Protein AF-A0A2L2Z649-F1 (afdb_monomer_lite)

Radius of gyration: 16.64 Å; chains: 1; bounding box: 34×26×44 Å

Foldseek 3Di:
DVVVVLLVCCLLVVVACNSDDVVCSVVVDPDDDDRDDPVNNQVVQQPAADDADDDPDDDPDCVVVVVVVSRHHD

Structure (mmCIF, N/CA/C/O backbone):
data_AF-A0A2L2Z649-F1
#
_entry.id   AF-A0A2L2Z649-F1
#
loop_
_atom_site.group_PDB
_atom_site.id
_atom_site.type_symbol
_atom_site.label_atom_id
_atom_site.label_alt_id
_atom_site.label_comp_id
_atom_site.label_asym_id
_atom_site.label_entity_id
_atom_site.label_seq_id
_atom_site.pdbx_PDB_ins_code
_atom_site.Cartn_x
_atom_site.Cartn_y
_atom_site.Cartn_z
_atom_site.occupancy
_atom_site.B_iso_or_equiv
_atom_site.auth_seq_id
_atom_site.auth_comp_id
_atom_site.auth_asym_id
_atom_site.auth_atom_id
_atom_site.pdbx_PDB_model_num
ATOM 1 N N . ARG A 1 1 ? 1.556 -7.881 -23.020 1.00 68.81 1 ARG A N 1
ATOM 2 C CA . ARG A 1 1 ? 0.541 -7.685 -21.946 1.00 68.81 1 ARG A CA 1
ATOM 3 C C . ARG A 1 1 ? 1.118 -7.990 -20.562 1.00 68.81 1 ARG A C 1
AT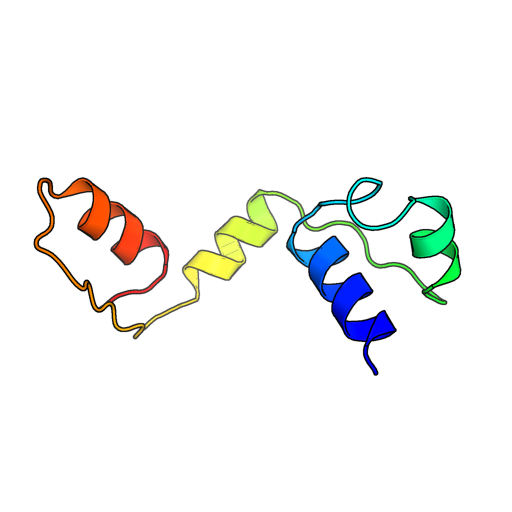OM 5 O O . ARG A 1 1 ? 0.984 -7.127 -19.714 1.00 68.81 1 ARG A O 1
ATOM 12 N N . ALA A 1 2 ? 1.786 -9.131 -20.341 1.00 84.31 2 ALA A N 1
ATOM 13 C CA . ALA A 1 2 ? 2.418 -9.450 -19.050 1.00 84.31 2 ALA A CA 1
ATOM 14 C C . ALA A 1 2 ? 3.604 -8.528 -18.693 1.00 84.31 2 ALA A C 1
ATOM 16 O O . ALA A 1 2 ? 3.665 -8.028 -17.581 1.00 84.31 2 ALA A O 1
ATOM 17 N N . GLU A 1 3 ? 4.484 -8.227 -19.653 1.00 84.81 3 GLU A N 1
ATOM 18 C CA . GLU A 1 3 ? 5.676 -7.386 -19.425 1.00 84.81 3 GLU A CA 1
ATOM 19 C C . GLU A 1 3 ? 5.336 -5.978 -18.918 1.00 84.81 3 GLU A C 1
ATOM 21 O O . GLU A 1 3 ? 5.929 -5.510 -17.955 1.00 84.81 3 GLU A O 1
ATOM 26 N N . ILE A 1 4 ? 4.319 -5.336 -19.503 1.00 89.06 4 ILE A N 1
ATOM 27 C CA . ILE A 1 4 ? 3.846 -4.012 -19.065 1.00 89.06 4 ILE A CA 1
ATOM 28 C C . ILE A 1 4 ? 3.342 -4.055 -17.617 1.00 89.06 4 ILE A C 1
ATOM 30 O O . ILE A 1 4 ? 3.601 -3.122 -16.866 1.00 89.06 4 ILE A O 1
ATOM 34 N N . SER A 1 5 ? 2.658 -5.133 -17.214 1.00 91.88 5 SER A N 1
ATOM 35 C CA . SER A 1 5 ? 2.208 -5.302 -15.826 1.00 91.88 5 SER A CA 1
ATOM 36 C C . SER A 1 5 ? 3.397 -5.342 -14.872 1.00 91.88 5 SER A C 1
ATOM 38 O O . SER A 1 5 ? 3.431 -4.572 -13.924 1.00 91.88 5 SER A O 1
ATOM 40 N N . ILE A 1 6 ? 4.409 -6.157 -15.190 1.00 90.56 6 ILE A N 1
ATOM 41 C CA . ILE A 1 6 ? 5.619 -6.298 -14.367 1.00 90.56 6 ILE A CA 1
ATOM 42 C C . ILE A 1 6 ? 6.331 -4.948 -14.222 1.00 90.56 6 ILE A C 1
ATOM 44 O O . ILE A 1 6 ? 6.767 -4.589 -13.135 1.00 90.56 6 ILE A O 1
ATOM 48 N N . ILE A 1 7 ? 6.422 -4.172 -15.306 1.00 92.06 7 ILE A N 1
ATOM 49 C CA . ILE A 1 7 ? 7.044 -2.842 -15.275 1.00 92.06 7 ILE A CA 1
ATOM 50 C C . ILE A 1 7 ? 6.274 -1.897 -14.343 1.00 92.06 7 ILE A C 1
ATOM 52 O O . ILE A 1 7 ? 6.893 -1.177 -13.563 1.00 92.06 7 ILE A O 1
ATOM 56 N N . ILE A 1 8 ? 4.939 -1.905 -14.395 1.00 92.19 8 ILE A N 1
ATOM 57 C CA . ILE A 1 8 ? 4.103 -1.084 -13.508 1.00 92.19 8 ILE A CA 1
ATOM 58 C C . ILE A 1 8 ? 4.280 -1.515 -12.049 1.00 92.19 8 ILE A C 1
ATOM 60 O O . ILE A 1 8 ? 4.444 -0.653 -11.186 1.00 92.19 8 ILE A O 1
ATOM 64 N N . ASP A 1 9 ? 4.309 -2.820 -11.781 1.00 92.69 9 ASP A N 1
ATOM 65 C CA . ASP A 1 9 ? 4.502 -3.360 -10.434 1.00 92.69 9 ASP A CA 1
ATOM 66 C C . ASP A 1 9 ? 5.858 -2.927 -9.852 1.00 92.69 9 ASP A C 1
ATOM 68 O O . ASP A 1 9 ? 5.926 -2.488 -8.705 1.00 92.69 9 ASP A O 1
ATOM 72 N N . VAL A 1 10 ? 6.920 -2.941 -10.667 1.00 92.19 10 VAL A N 1
ATOM 73 C CA . VAL A 1 10 ? 8.252 -2.442 -10.281 1.00 92.19 10 VAL A CA 1
ATOM 74 C C . VAL A 1 10 ? 8.234 -0.941 -9.980 1.00 92.19 10 VAL A C 1
ATOM 76 O O . VAL A 1 10 ? 8.832 -0.512 -8.992 1.00 92.19 10 VAL A O 1
ATOM 79 N N . ILE A 1 11 ? 7.541 -0.135 -10.797 1.00 92.25 11 ILE A N 1
ATOM 80 C CA . ILE A 1 11 ? 7.440 1.322 -10.602 1.00 92.25 11 ILE A CA 1
ATOM 81 C C . ILE A 1 11 ? 6.704 1.648 -9.300 1.00 92.25 11 ILE A C 1
ATOM 83 O O . ILE A 1 11 ? 7.192 2.451 -8.507 1.00 92.25 11 ILE A O 1
ATOM 87 N N . VAL A 1 12 ? 5.539 1.034 -9.077 1.00 93.81 12 VAL A N 1
ATOM 88 C CA . VAL A 1 12 ? 4.695 1.303 -7.902 1.00 93.81 12 VAL A CA 1
ATOM 89 C C . VAL A 1 12 ? 5.311 0.712 -6.632 1.00 93.81 12 VAL A C 1
ATOM 91 O O . VAL A 1 12 ? 5.255 1.336 -5.576 1.00 93.81 12 VAL A O 1
ATOM 94 N N . GLY A 1 13 ? 5.921 -0.472 -6.725 1.00 91.50 13 GLY A N 1
ATOM 95 C CA . GLY A 1 13 ? 6.578 -1.143 -5.605 1.00 91.50 13 GLY A CA 1
ATOM 96 C C . GLY A 1 13 ? 7.958 -0.581 -5.256 1.00 91.50 13 GLY A C 1
ATOM 97 O O . GLY A 1 13 ? 8.492 -0.899 -4.193 1.00 91.50 13 GLY A O 1
ATOM 98 N N . GLY A 1 14 ? 8.562 0.225 -6.135 1.00 90.06 14 GLY A N 1
ATOM 99 C CA . GLY A 1 14 ? 9.923 0.733 -5.956 1.00 90.06 14 GLY A CA 1
ATOM 100 C C . GLY A 1 14 ? 10.986 -0.374 -5.931 1.00 90.06 14 GLY A C 1
ATOM 101 O O . GLY A 1 14 ? 12.058 -0.194 -5.352 1.00 90.06 14 GLY A O 1
ATOM 102 N N . THR A 1 15 ? 10.710 -1.536 -6.530 1.00 89.19 15 THR A N 1
ATOM 103 C CA . THR A 1 15 ? 11.555 -2.744 -6.472 1.00 89.19 15 THR A CA 1
ATOM 104 C C . THR A 1 15 ? 12.566 -2.833 -7.621 1.00 89.19 15 THR A C 1
ATOM 106 O O . THR A 1 15 ? 12.945 -3.921 -8.068 1.00 89.19 15 THR A O 1
ATOM 109 N N . PHE A 1 16 ? 13.055 -1.682 -8.092 1.00 85.50 16 PHE A N 1
ATOM 110 C CA . PHE A 1 16 ? 14.056 -1.596 -9.158 1.00 85.50 16 PHE A CA 1
ATOM 111 C C . PHE A 1 16 ? 15.296 -2.443 -8.829 1.00 85.50 16 PHE A C 1
ATOM 113 O O . PHE A 1 16 ? 15.880 -2.325 -7.752 1.00 85.50 16 PHE A O 1
ATOM 120 N N . GLY A 1 17 ? 15.710 -3.308 -9.757 1.00 82.06 17 GLY A N 1
ATOM 121 C CA . GLY A 1 17 ? 16.868 -4.187 -9.577 1.00 82.06 17 GLY A CA 1
ATOM 122 C C . GLY A 1 17 ? 16.603 -5.467 -8.778 1.00 82.06 17 GLY A C 1
ATOM 123 O O . GLY A 1 17 ? 17.521 -6.274 -8.657 1.00 82.06 17 GLY A O 1
ATOM 124 N N . LYS A 1 18 ? 15.389 -5.674 -8.243 1.00 83.62 18 LYS A N 1
ATOM 125 C CA . LYS A 1 18 ? 15.002 -6.917 -7.551 1.00 83.62 18 LYS A CA 1
ATOM 126 C C . LYS A 1 18 ? 14.182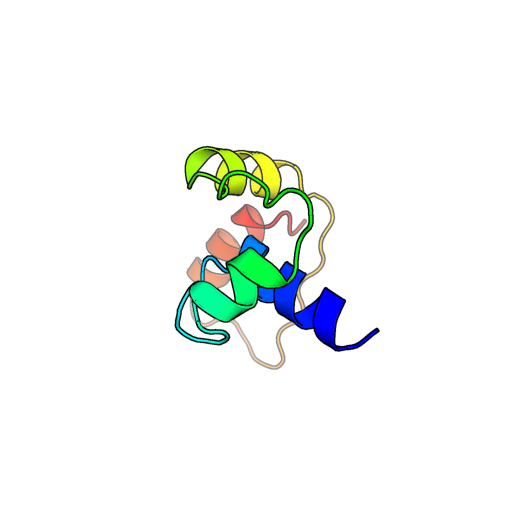 -7.835 -8.451 1.00 83.62 18 LYS A C 1
ATOM 128 O O . LYS A 1 18 ? 14.629 -8.935 -8.754 1.00 83.62 18 LYS A O 1
ATOM 133 N N . ASP A 1 19 ? 13.025 -7.358 -8.905 1.00 81.88 19 ASP A N 1
ATOM 134 C CA . ASP A 1 19 ? 12.103 -8.155 -9.734 1.00 81.88 19 ASP A CA 1
ATOM 135 C C . ASP A 1 19 ? 12.463 -8.085 -11.228 1.00 81.88 19 ASP A C 1
ATOM 137 O O . ASP A 1 19 ? 12.123 -8.961 -12.020 1.00 81.88 19 ASP A O 1
ATOM 141 N N . MET A 1 20 ? 13.197 -7.038 -11.608 1.00 85.44 20 MET A N 1
ATOM 142 C CA . MET A 1 20 ? 13.733 -6.787 -12.942 1.00 85.44 20 MET A CA 1
ATOM 143 C C . MET A 1 20 ? 15.047 -6.020 -12.791 1.00 85.44 20 MET A C 1
ATOM 145 O O . MET A 1 20 ? 15.144 -5.124 -11.948 1.00 85.44 20 MET A O 1
ATOM 149 N N . THR A 1 21 ? 16.066 -6.340 -13.591 1.00 86.81 21 THR A N 1
ATOM 150 C CA . THR A 1 21 ? 17.325 -5.582 -13.550 1.00 86.81 21 THR A CA 1
ATOM 151 C C . THR A 1 21 ? 17.096 -4.138 -13.999 1.00 86.81 21 THR A C 1
ATOM 153 O O . THR A 1 21 ? 16.221 -3.857 -14.821 1.00 86.81 21 THR A O 1
ATOM 156 N N . LEU A 1 22 ? 17.891 -3.204 -13.468 1.00 84.94 22 LEU A N 1
ATOM 157 C CA . LEU A 1 22 ? 17.760 -1.784 -13.810 1.00 84.94 22 LEU A CA 1
ATOM 158 C C . LEU A 1 22 ? 17.945 -1.542 -15.317 1.00 84.94 22 LEU A C 1
ATOM 160 O O . LEU A 1 22 ? 17.260 -0.707 -15.896 1.00 84.94 22 LEU A O 1
ATOM 164 N N . GLU A 1 23 ? 18.827 -2.317 -15.947 1.00 86.50 23 GLU A N 1
ATOM 165 C CA . GLU A 1 23 ? 19.076 -2.294 -17.389 1.00 86.50 23 GLU A CA 1
ATOM 166 C C . GLU A 1 23 ? 17.820 -2.676 -18.173 1.00 86.50 23 GLU A C 1
ATOM 168 O O . GLU A 1 23 ? 17.369 -1.911 -19.021 1.00 86.50 23 GLU A O 1
ATOM 173 N N . ILE A 1 24 ? 17.204 -3.821 -17.854 1.00 86.31 24 ILE A N 1
ATOM 174 C CA . ILE A 1 24 ? 15.987 -4.272 -18.539 1.00 86.31 24 ILE A CA 1
ATOM 175 C C . ILE A 1 24 ? 14.875 -3.234 -18.363 1.00 86.31 24 ILE A C 1
ATOM 177 O O . ILE A 1 24 ? 14.219 -2.885 -19.342 1.00 86.31 24 ILE A O 1
ATOM 181 N N . TYR A 1 25 ? 14.703 -2.679 -17.160 1.00 86.44 25 TYR A N 1
ATOM 182 C CA . TYR A 1 25 ? 13.719 -1.625 -16.908 1.00 86.44 25 TYR A CA 1
ATOM 183 C C . TYR A 1 25 ? 13.953 -0.383 -17.783 1.00 86.44 25 TYR A C 1
ATOM 185 O O . TYR A 1 25 ? 13.025 0.094 -18.437 1.00 86.44 25 TYR A O 1
ATOM 193 N N . GLN A 1 26 ? 15.194 0.111 -17.848 1.00 85.50 26 GLN A N 1
ATOM 194 C CA . GLN A 1 26 ? 15.551 1.289 -18.645 1.00 85.50 26 GLN A CA 1
ATOM 195 C C . GLN A 1 26 ? 15.288 1.088 -20.142 1.00 85.50 26 GLN A C 1
ATOM 197 O O . GLN A 1 26 ? 14.829 2.016 -20.801 1.00 85.50 26 GLN A O 1
ATOM 202 N N . TYR A 1 27 ? 15.521 -0.116 -20.674 1.00 88.44 27 TYR A N 1
ATOM 203 C CA . TYR A 1 27 ? 15.249 -0.435 -22.081 1.00 88.44 27 TYR A CA 1
ATOM 204 C C . TYR A 1 27 ? 13.789 -0.807 -22.366 1.00 88.44 27 TYR A C 1
ATOM 206 O O . TYR A 1 27 ? 13.396 -0.898 -23.529 1.00 88.44 27 TYR A O 1
ATOM 214 N N . SER A 1 28 ? 12.972 -1.009 -21.330 1.00 88.00 28 SER A N 1
ATOM 215 C CA . SER A 1 28 ? 11.565 -1.392 -21.480 1.00 88.00 28 SER A CA 1
ATOM 216 C C . SER A 1 28 ? 10.637 -0.212 -21.787 1.00 88.00 28 SER A C 1
ATOM 218 O O . SER A 1 28 ? 9.500 -0.421 -22.214 1.00 88.00 28 SER A O 1
ATOM 220 N N . LEU A 1 29 ? 11.088 1.028 -21.569 1.00 88.25 29 LEU A N 1
ATOM 221 C CA . LEU A 1 29 ? 10.289 2.242 -21.739 1.00 88.25 29 LEU A CA 1
ATOM 222 C C . LEU A 1 29 ? 11.003 3.242 -22.649 1.00 88.25 29 LEU A C 1
ATOM 224 O O . LEU A 1 29 ? 12.187 3.508 -22.489 1.00 88.25 29 LEU A O 1
ATOM 228 N N . VAL A 1 30 ? 10.253 3.859 -23.568 1.0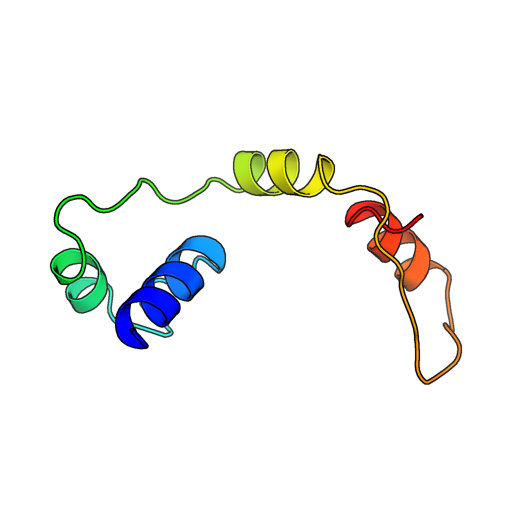0 90.88 30 VAL A N 1
ATOM 229 C CA . VAL A 1 30 ? 10.780 4.944 -24.420 1.00 90.88 30 VAL A CA 1
ATOM 230 C C . VAL A 1 30 ? 11.146 6.168 -23.574 1.00 90.88 30 VAL A C 1
ATOM 232 O O . VAL A 1 30 ? 12.130 6.846 -23.852 1.00 90.88 30 VAL A O 1
ATOM 235 N N . ILE A 1 31 ? 10.349 6.446 -22.536 1.00 89.00 31 ILE A N 1
ATOM 236 C CA . ILE A 1 31 ? 10.571 7.524 -21.568 1.00 89.00 31 ILE A CA 1
ATOM 237 C C . ILE A 1 31 ? 10.241 6.963 -20.178 1.00 89.00 31 ILE A C 1
ATOM 239 O O . ILE A 1 31 ? 9.058 6.846 -19.845 1.00 89.00 31 ILE A O 1
ATOM 243 N N . PRO A 1 32 ? 11.241 6.560 -19.375 1.00 84.19 32 PRO A N 1
ATOM 244 C CA . PRO A 1 32 ? 10.986 6.073 -18.027 1.00 84.19 32 PRO A CA 1
ATOM 245 C C . PRO A 1 32 ? 10.502 7.226 -17.126 1.00 84.19 32 PRO A C 1
ATOM 247 O O . PRO A 1 32 ? 11.087 8.312 -17.168 1.00 84.19 32 PRO A O 1
ATOM 250 N N . PRO A 1 33 ? 9.448 7.025 -16.314 1.00 87.44 33 PRO A N 1
ATOM 251 C CA . PRO A 1 33 ? 8.993 8.038 -15.371 1.00 87.44 33 PRO A CA 1
ATOM 252 C C . PRO A 1 33 ? 10.008 8.234 -14.242 1.00 87.44 33 PRO A C 1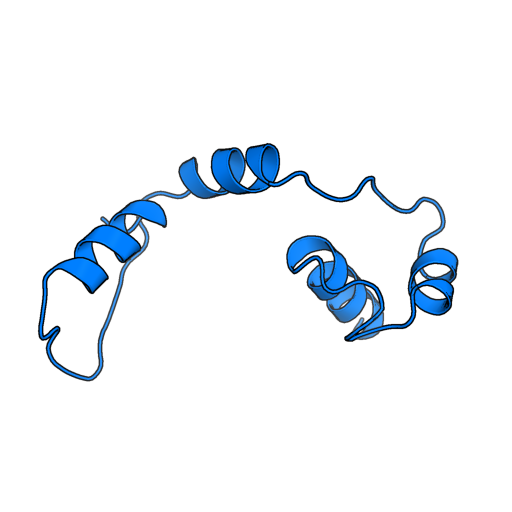
ATOM 254 O O . PRO A 1 33 ? 10.770 7.325 -13.897 1.00 87.44 33 PRO A O 1
ATOM 257 N N . THR A 1 34 ? 9.977 9.415 -13.626 1.00 88.50 34 THR A N 1
ATOM 258 C CA . THR A 1 34 ? 10.681 9.656 -12.364 1.00 88.50 34 THR A CA 1
ATOM 259 C C . THR A 1 34 ? 10.104 8.735 -11.285 1.00 88.50 34 THR A C 1
ATOM 261 O O . THR A 1 34 ? 8.878 8.631 -11.188 1.00 88.50 34 THR A O 1
ATOM 264 N N . PRO A 1 35 ? 10.944 8.065 -10.474 1.00 88.81 35 PRO A N 1
ATOM 265 C CA . PRO A 1 35 ? 10.461 7.280 -9.347 1.00 88.81 35 PRO A CA 1
ATOM 266 C C . PRO A 1 35 ? 9.608 8.130 -8.407 1.00 88.81 35 PRO A C 1
ATOM 268 O O . PRO A 1 35 ? 9.974 9.265 -8.099 1.00 88.81 35 PRO A O 1
ATOM 271 N N . LEU A 1 36 ? 8.497 7.561 -7.940 1.00 93.12 36 LEU A N 1
ATOM 272 C CA . LEU A 1 36 ? 7.640 8.213 -6.958 1.00 93.12 36 LEU A CA 1
ATOM 273 C C . LEU A 1 36 ? 8.417 8.405 -5.653 1.00 93.12 36 LEU A C 1
ATOM 275 O O . LEU A 1 36 ? 9.022 7.469 -5.125 1.00 93.12 36 LEU A O 1
ATOM 279 N N . SER A 1 37 ? 8.393 9.621 -5.124 1.00 94.25 37 SER A N 1
ATOM 280 C CA . SER A 1 37 ? 8.895 9.903 -3.787 1.00 94.25 37 SER A CA 1
ATOM 281 C C . SER A 1 37 ? 7.953 9.336 -2.727 1.00 94.25 37 SER A C 1
ATOM 283 O O . SER A 1 37 ? 6.751 9.165 -2.939 1.00 94.25 37 SER A O 1
ATOM 285 N N . GLN A 1 38 ? 8.492 9.101 -1.532 1.00 93.38 38 GLN A N 1
ATOM 286 C CA . GLN A 1 38 ? 7.699 8.623 -0.402 1.00 93.38 38 GLN A CA 1
ATOM 287 C C . GLN A 1 38 ? 6.527 9.572 -0.072 1.00 93.38 38 GLN A C 1
ATOM 289 O O . GLN A 1 38 ? 5.433 9.104 0.231 1.00 93.38 38 GLN A O 1
ATOM 294 N N . SER A 1 39 ? 6.729 10.892 -0.198 1.00 95.50 39 SER A N 1
ATOM 295 C CA . SER A 1 39 ? 5.672 11.893 0.031 1.00 95.50 39 SER A CA 1
ATOM 296 C C . SER A 1 39 ? 4.551 11.780 -0.997 1.00 95.50 39 SER A C 1
ATOM 298 O O . SER A 1 39 ? 3.385 11.762 -0.618 1.00 95.50 39 SER A O 1
ATOM 300 N N . GLU A 1 40 ? 4.886 11.645 -2.286 1.00 96.06 40 GLU A N 1
ATOM 301 C CA . GLU A 1 40 ? 3.891 11.491 -3.357 1.00 96.06 40 GLU A CA 1
ATOM 302 C C . GLU A 1 40 ? 3.055 10.222 -3.161 1.00 96.06 40 GLU A C 1
ATOM 304 O O . GLU A 1 40 ? 1.834 10.251 -3.319 1.00 96.06 40 GLU A O 1
ATOM 309 N N . ILE A 1 41 ? 3.691 9.119 -2.752 1.00 94.88 41 ILE A N 1
ATOM 310 C CA . ILE A 1 41 ? 3.001 7.861 -2.438 1.00 94.88 41 ILE A CA 1
ATOM 311 C C . ILE A 1 41 ? 2.038 8.058 -1.261 1.00 94.88 41 ILE A C 1
ATOM 313 O O . ILE A 1 41 ? 0.870 7.672 -1.339 1.00 94.88 41 ILE A O 1
ATOM 317 N N . GLU A 1 42 ? 2.495 8.671 -0.170 1.00 93.44 42 GLU A N 1
ATOM 318 C CA . GLU A 1 42 ? 1.669 8.904 1.018 1.00 93.44 42 GLU A CA 1
ATOM 319 C C . GLU A 1 42 ? 0.502 9.859 0.750 1.00 93.44 42 GLU A C 1
ATOM 321 O O . GLU A 1 42 ? -0.616 9.624 1.214 1.00 93.44 42 GLU A O 1
ATOM 326 N N . GLU A 1 43 ? 0.743 10.935 0.005 1.00 96.06 43 GLU A N 1
ATOM 327 C CA . GLU A 1 43 ? -0.279 11.895 -0.412 1.00 96.06 43 GLU A CA 1
ATOM 328 C C . GLU A 1 43 ? -1.330 11.244 -1.305 1.00 96.06 43 GLU A C 1
ATOM 330 O O . GLU A 1 43 ? -2.523 11.492 -1.122 1.00 96.06 43 GLU A O 1
ATOM 335 N N . TRP A 1 44 ? -0.908 10.371 -2.219 1.00 96.00 44 TRP A N 1
ATOM 336 C CA . TRP A 1 44 ? -1.816 9.621 -3.075 1.00 96.00 44 TRP A CA 1
ATOM 337 C C . TRP A 1 44 ? -2.670 8.628 -2.280 1.00 96.00 44 TRP A C 1
ATOM 339 O O . TRP A 1 44 ? -3.895 8.628 -2.402 1.00 96.00 44 TRP A O 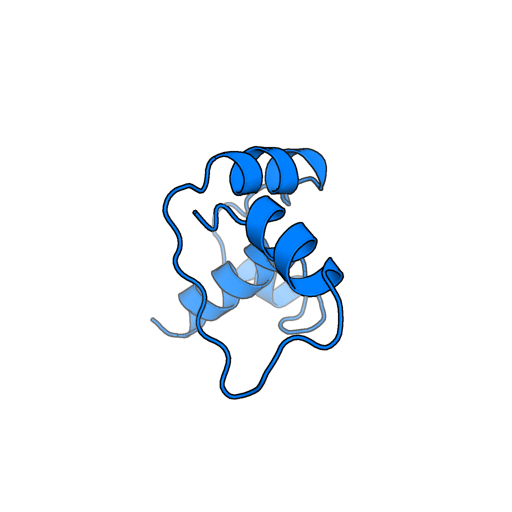1
ATOM 349 N N . ILE A 1 45 ? -2.057 7.830 -1.397 1.00 94.50 45 ILE A N 1
ATOM 350 C CA . ILE A 1 45 ? -2.773 6.845 -0.565 1.00 94.50 45 ILE A CA 1
ATOM 351 C C . ILE A 1 45 ? -3.842 7.522 0.304 1.00 94.50 45 ILE A C 1
ATOM 353 O O . ILE A 1 45 ? -4.945 6.991 0.448 1.00 94.50 45 ILE A O 1
ATOM 357 N N . LYS A 1 46 ? -3.571 8.724 0.835 1.00 93.81 46 LYS A N 1
ATOM 358 C CA . LYS A 1 46 ? -4.535 9.489 1.651 1.00 93.81 46 LYS A CA 1
ATOM 359 C C . LYS A 1 46 ? -5.833 9.827 0.914 1.00 93.81 46 LYS A C 1
ATOM 361 O O . LYS A 1 46 ? -6.838 10.077 1.586 1.00 93.81 46 LYS A O 1
ATOM 366 N N . GLN A 1 47 ? -5.835 9.838 -0.420 1.00 95.75 47 GLN A N 1
ATOM 367 C CA . GLN A 1 47 ? -7.022 10.126 -1.230 1.00 95.75 47 GLN A CA 1
ATOM 368 C C . GLN A 1 47 ? -7.996 8.942 -1.301 1.00 95.75 47 GLN A C 1
ATOM 370 O O . GLN A 1 47 ? -9.177 9.153 -1.571 1.00 95.75 47 GLN A O 1
ATOM 375 N N . LEU A 1 48 ? -7.550 7.713 -1.012 1.00 96.50 48 LEU A N 1
ATOM 376 C CA . LEU A 1 48 ? -8.418 6.536 -0.989 1.00 96.50 48 LEU A CA 1
ATOM 377 C C . LEU A 1 48 ? -9.437 6.638 0.163 1.00 96.50 48 LEU A C 1
ATOM 379 O O . LEU A 1 48 ? -9.075 6.935 1.310 1.00 96.50 48 LEU A O 1
ATOM 383 N N . LYS A 1 49 ? -10.719 6.409 -0.150 1.00 95.81 49 LYS A N 1
ATOM 384 C CA . LYS A 1 49 ? -11.861 6.442 0.783 1.00 95.81 49 LYS A CA 1
ATOM 385 C C . LYS A 1 49 ? -12.890 5.376 0.412 1.00 95.81 49 LYS A C 1
ATOM 387 O O . LYS A 1 49 ? -13.032 5.046 -0.762 1.00 95.81 49 LYS A O 1
ATOM 392 N N . GLY A 1 50 ? -13.640 4.902 1.407 1.00 96.06 50 GLY A N 1
ATOM 393 C CA . GLY A 1 50 ? -14.751 3.967 1.209 1.00 96.06 50 GLY A CA 1
ATOM 394 C C . GLY A 1 50 ? -14.315 2.528 0.935 1.00 96.06 50 GLY A C 1
ATOM 395 O O . GLY A 1 50 ? -15.063 1.774 0.320 1.00 96.06 50 GLY A O 1
ATOM 396 N N . ALA A 1 51 ? -13.105 2.147 1.350 1.00 97.25 51 ALA A N 1
ATOM 397 C CA . ALA A 1 51 ? -12.670 0.760 1.286 1.00 97.25 51 ALA A CA 1
ATOM 398 C C . ALA A 1 51 ? -13.368 -0.068 2.378 1.00 97.25 51 ALA A C 1
ATOM 400 O O . ALA A 1 51 ? -13.653 0.428 3.465 1.00 97.25 51 ALA A O 1
ATOM 401 N N . SER A 1 52 ? -13.600 -1.350 2.112 1.00 97.44 52 SER A N 1
ATOM 402 C CA . SER A 1 52 ? -14.103 -2.299 3.108 1.00 97.44 52 SER A CA 1
ATOM 403 C C . SER A 1 52 ? -13.009 -3.296 3.479 1.00 97.44 52 SER A C 1
ATOM 405 O O . SER A 1 52 ? -12.219 -3.702 2.627 1.00 97.44 52 SER A O 1
ATOM 407 N N . LEU A 1 53 ? -12.975 -3.704 4.747 1.00 96.44 53 LEU A N 1
ATOM 408 C CA . LEU A 1 53 ? -12.040 -4.697 5.271 1.00 96.44 53 LEU A CA 1
ATOM 409 C C . LEU A 1 53 ? -12.816 -5.910 5.786 1.00 96.44 53 LEU A C 1
ATOM 411 O O . LEU A 1 53 ? -13.793 -5.764 6.516 1.00 96.44 53 LEU A O 1
ATOM 415 N N . SER A 1 54 ? -12.353 -7.106 5.435 1.00 96.94 54 SER A N 1
ATOM 416 C CA . SER A 1 54 ? -12.837 -8.369 5.987 1.00 96.94 54 SER A CA 1
ATOM 417 C C . SER A 1 54 ? -11.645 -9.154 6.527 1.00 96.94 54 SER A C 1
ATOM 419 O O . SER A 1 54 ? -10.573 -9.126 5.925 1.00 96.94 54 SER A O 1
ATOM 421 N N . SER A 1 55 ? -11.831 -9.814 7.669 1.00 96.94 55 SER A N 1
ATOM 422 C CA . SER A 1 55 ? -10.820 -10.642 8.329 1.00 96.94 55 SER A CA 1
ATOM 423 C C . SER A 1 55 ? -11.401 -12.032 8.565 1.00 96.94 55 SER A C 1
ATOM 425 O O . SER A 1 55 ? -12.553 -12.157 8.984 1.00 96.94 55 SER A O 1
ATOM 427 N N . ASP A 1 56 ? -10.616 -13.068 8.283 1.00 98.12 56 ASP A N 1
ATOM 428 C CA . ASP A 1 56 ? -10.984 -14.471 8.496 1.00 98.12 56 ASP A CA 1
ATOM 429 C C . ASP A 1 56 ? -10.958 -14.875 9.984 1.00 98.12 56 ASP A C 1
ATOM 431 O O . ASP A 1 56 ? -11.601 -15.851 10.372 1.00 98.12 56 ASP A O 1
ATOM 435 N N . ALA A 1 57 ? -10.278 -14.093 10.830 1.00 97.69 57 ALA A N 1
ATOM 436 C CA . ALA A 1 57 ? -10.238 -14.230 12.285 1.00 97.69 57 ALA A CA 1
ATOM 437 C C . ALA A 1 57 ? -10.445 -12.883 13.012 1.00 97.69 57 ALA A C 1
ATOM 439 O O . ALA A 1 57 ? -10.506 -11.815 12.399 1.00 97.69 57 ALA A O 1
ATOM 440 N N . PHE A 1 58 ? -10.563 -12.919 14.344 1.00 96.44 58 PHE A N 1
ATOM 441 C CA . PHE A 1 58 ? -10.703 -11.703 15.154 1.00 96.44 58 PHE A CA 1
ATOM 442 C C . PHE A 1 58 ? -9.402 -10.879 15.181 1.00 96.44 58 PHE A C 1
ATOM 444 O O . PHE A 1 58 ? -8.308 -11.440 15.154 1.00 96.44 58 PHE A O 1
ATOM 451 N N . PHE A 1 59 ? -9.511 -9.551 15.304 1.00 97.31 59 PHE A N 1
ATOM 452 C CA . PHE A 1 59 ? -8.356 -8.681 15.554 1.00 97.31 59 PHE A CA 1
ATOM 453 C C . PHE A 1 59 ? -7.954 -8.733 17.037 1.00 97.31 59 PHE A C 1
ATOM 455 O O . PHE A 1 59 ? -8.775 -8.369 17.883 1.00 97.31 59 PHE A O 1
ATOM 462 N N . PRO A 1 60 ? -6.719 -9.145 17.390 1.00 96.69 60 PRO A N 1
ATOM 463 C CA . PRO A 1 60 ? -6.287 -9.194 18.790 1.00 96.69 60 PRO A CA 1
ATOM 464 C C . PRO A 1 60 ? -6.158 -7.803 19.422 1.00 96.69 60 PRO A C 1
ATOM 466 O O . PRO A 1 60 ? -6.399 -7.641 20.617 1.00 96.69 60 PRO A O 1
ATOM 469 N N . TYR A 1 61 ? -5.792 -6.803 18.612 1.00 97.56 61 TYR A N 1
ATOM 470 C CA . TYR A 1 61 ? -5.564 -5.423 19.031 1.00 97.56 61 TYR A CA 1
ATOM 471 C C . TYR A 1 61 ? -6.088 -4.427 17.983 1.00 97.56 61 TYR A C 1
ATOM 473 O O . TYR A 1 61 ? -6.389 -4.780 16.842 1.00 97.56 61 TYR A O 1
ATOM 481 N N . ARG A 1 62 ? -6.204 -3.155 18.390 1.00 97.06 62 ARG A N 1
ATOM 482 C CA . ARG A 1 62 ? -6.715 -2.052 17.551 1.00 97.06 62 ARG A CA 1
ATOM 483 C C . ARG A 1 62 ? -5.769 -1.607 16.432 1.00 97.06 62 ARG A C 1
ATOM 485 O O . ARG A 1 62 ? -6.201 -0.895 15.536 1.00 97.06 62 ARG A O 1
ATOM 492 N N . ASP A 1 63 ? -4.508 -2.014 16.480 1.00 97.31 63 ASP A N 1
ATOM 493 C CA . ASP A 1 63 ? -3.465 -1.660 15.511 1.00 97.31 63 ASP A CA 1
ATOM 494 C C . ASP A 1 63 ? -3.861 -1.982 14.062 1.00 97.31 63 ASP A C 1
ATOM 496 O O . ASP A 1 63 ? -3.619 -1.188 13.155 1.00 97.31 63 ASP A O 1
ATOM 500 N N . ASN A 1 64 ? -4.550 -3.102 13.855 1.00 96.50 64 ASN A N 1
ATOM 501 C CA . ASN A 1 64 ? -5.097 -3.491 12.560 1.00 96.50 64 ASN A CA 1
ATOM 502 C C . ASN A 1 64 ? -6.153 -2.493 12.057 1.00 96.50 64 ASN A C 1
ATOM 504 O O . ASN A 1 64 ? -6.161 -2.146 10.876 1.00 96.50 64 ASN A O 1
ATOM 508 N N . ILE A 1 65 ? -7.006 -1.984 12.953 1.00 95.88 65 ILE A N 1
ATOM 509 C CA . ILE A 1 65 ? -8.024 -0.974 12.632 1.00 95.88 65 ILE A CA 1
ATOM 510 C C . ILE A 1 65 ? -7.369 0.380 12.352 1.00 95.88 65 ILE A C 1
ATOM 512 O O . ILE A 1 65 ? -7.691 1.018 11.350 1.00 95.88 65 ILE A O 1
ATOM 516 N N . ASP A 1 66 ? -6.401 0.788 13.176 1.00 96.31 66 ASP A N 1
ATOM 517 C CA . ASP A 1 66 ? -5.651 2.034 12.981 1.00 96.31 66 ASP A CA 1
ATOM 518 C C . ASP A 1 66 ? -4.915 2.017 11.626 1.00 96.31 66 ASP A C 1
ATOM 520 O O . ASP A 1 66 ? -4.969 2.972 10.847 1.00 96.31 66 ASP A O 1
ATOM 524 N N . ARG A 1 67 ? -4.301 0.880 11.276 1.00 95.56 67 ARG A N 1
ATOM 525 C CA . ARG A 1 67 ? -3.643 0.674 9.981 1.00 95.56 67 ARG A CA 1
ATOM 526 C C . ARG A 1 67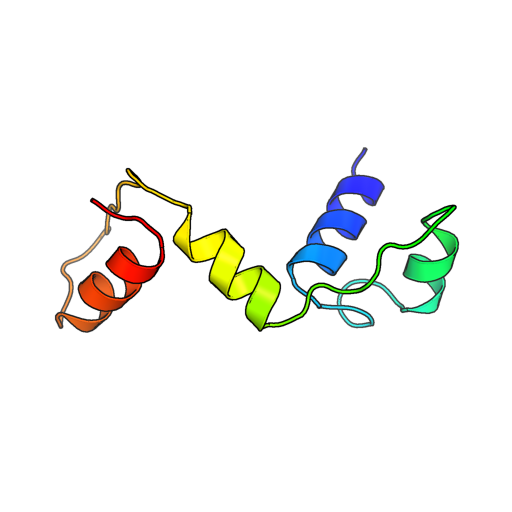 ? -4.624 0.659 8.808 1.00 95.56 67 ARG A C 1
ATOM 528 O O . ARG A 1 67 ? -4.259 1.126 7.725 1.00 95.56 67 ARG A O 1
ATOM 535 N N . ALA A 1 68 ? -5.825 0.116 8.991 1.00 96.12 68 ALA A N 1
ATOM 536 C CA . ALA A 1 68 ? -6.872 0.084 7.974 1.00 96.12 68 ALA A CA 1
ATOM 537 C C . ALA A 1 68 ? -7.420 1.487 7.669 1.00 96.12 68 ALA A C 1
ATOM 539 O O . ALA A 1 68 ? -7.613 1.838 6.504 1.00 96.12 68 ALA A O 1
ATOM 540 N N . GLN A 1 69 ? -7.586 2.333 8.690 1.00 94.25 69 GLN A N 1
ATOM 541 C CA . GLN A 1 69 ? -8.008 3.722 8.487 1.00 94.25 69 GLN A CA 1
ATOM 542 C C . GLN A 1 69 ? -7.022 4.512 7.617 1.00 94.25 69 GLN A C 1
ATOM 544 O O . GLN A 1 69 ? -7.442 5.313 6.780 1.00 94.25 69 GLN A O 1
ATOM 549 N N . HIS A 1 70 ? -5.717 4.243 7.734 1.00 93.25 70 HIS A N 1
ATOM 550 C CA . HIS A 1 70 ? -4.700 4.877 6.885 1.00 93.25 70 HIS A CA 1
ATOM 551 C C . HIS A 1 70 ? -4.826 4.532 5.389 1.00 93.25 70 HIS A C 1
ATOM 553 O O . HIS A 1 70 ? -4.264 5.247 4.565 1.00 93.25 70 HIS A O 1
ATOM 559 N N . ILE A 1 71 ? -5.566 3.478 5.026 1.00 94.12 71 ILE A N 1
ATOM 560 C CA . ILE A 1 71 ? -5.824 3.069 3.631 1.00 94.12 71 ILE A CA 1
ATOM 561 C C . ILE A 1 71 ? -7.293 3.238 3.230 1.00 94.12 71 ILE A C 1
ATOM 563 O O . ILE A 1 71 ? -7.786 2.557 2.336 1.00 94.12 71 ILE A O 1
ATOM 567 N N . GLY A 1 72 ? -8.004 4.160 3.881 1.00 94.94 72 GLY A N 1
ATOM 568 C CA . GLY A 1 72 ? -9.330 4.580 3.435 1.00 94.94 72 GLY A CA 1
ATOM 569 C C . GLY A 1 72 ? -10.466 3.628 3.792 1.00 94.94 72 GLY A C 1
ATOM 570 O O . GLY A 1 72 ? -11.547 3.770 3.216 1.00 94.94 72 GLY A O 1
ATOM 571 N N . VAL A 1 73 ? -10.241 2.688 4.717 1.00 97.00 73 VAL A N 1
ATOM 572 C CA . VAL A 1 73 ? -11.306 1.822 5.237 1.00 97.00 73 VAL A CA 1
ATOM 573 C C . VAL A 1 73 ? -12.293 2.649 6.059 1.00 97.00 73 VAL A C 1
ATOM 575 O O . VAL A 1 73 ? -11.871 3.404 6.940 1.00 97.00 73 VAL A O 1
ATOM 578 N N . ALA A 1 74 ? -13.586 2.522 5.749 1.00 90.81 74 ALA A N 1
ATOM 579 C CA . ALA A 1 74 ? -14.684 3.255 6.380 1.00 90.81 74 ALA A CA 1
ATOM 580 C C . ALA A 1 74 ? -15.947 2.395 6.496 1.00 90.81 74 ALA A C 1
ATOM 582 O O . ALA A 1 74 ? -16.178 1.562 5.589 1.00 90.81 74 ALA A O 1
#

Secondary structure (DSSP, 8-state):
-HHHHHHHHHHHHT-BTTTB-HHHHHHH-SSPPPPPPHHHHHHHHTT---B----SS--SSTHHHHHHHTTTB-

InterPro domains:
  IPR016193 Cytidine deaminase-like [SSF53927] (2-73)
  IPR024051 AICAR transformylase, duplicated domain superfamily [G3DSA:3.40.140.20] (23-74)

pLDDT: mean 91.85, std 5.24, range [68.81, 98.12]

Organism: Parasteatoda tepidariorum (NCBI:txid114398)

Sequence (74 aa):
RAEISIIIDVIVGGTFGKDMTLEIYQYSLVIPPTPLSQSEIEEWIKQLKGASLSSDAFFPYRDNIDRAQHIGVA